Protein AF-A0A925GYV6-F1 (afdb_monomer)

Sequence (70 aa):
MDDIHLGSLLNAILFASTGLLLLGVAFVFIDRLTPYDLWKEICENRNIALAILLAGLSIAVALIISAAVH

pLDDT: mean 84.3, std 8.84, range [52.31, 93.19]

Mean predicted aligned error: 6.81 Å

Foldseek 3Di:
DPPPVVVVVVVVVVLVVVLVVQLVVVLVVVCVVPPDNLCCCCPPVVPVVSVVVSVVSSVVSSVVSVVVSD

Structure (mmCIF, N/CA/C/O backbone):
data_AF-A0A925GYV6-F1
#
_entry.id   AF-A0A925GYV6-F1
#
loop_
_atom_site.group_PDB
_atom_site.id
_atom_site.type_symbol
_atom_site.label_atom_id
_atom_site.label_alt_id
_atom_site.label_comp_id
_atom_site.label_asym_id
_atom_site.label_entity_id
_atom_site.label_seq_id
_atom_site.pdbx_PDB_ins_code
_atom_site.Cartn_x
_atom_site.Cartn_y
_atom_site.Cartn_z
_atom_site.occupancy
_atom_site.B_iso_or_equiv
_atom_site.auth_seq_id
_atom_site.auth_comp_id
_atom_site.auth_asym_id
_atom_site.auth_atom_id
_atom_site.pdbx_PDB_model_num
ATOM 1 N N . MET A 1 1 ? 29.833 15.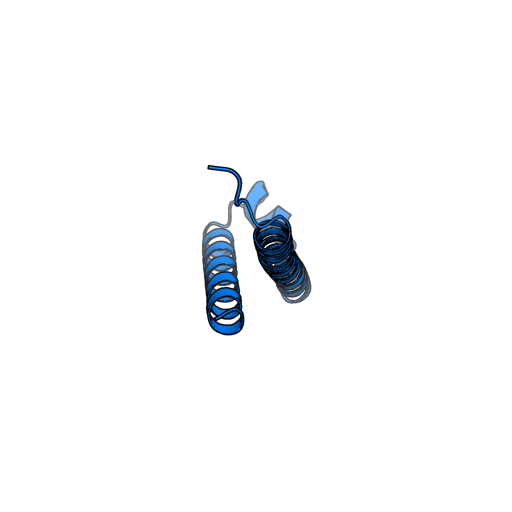148 -18.813 1.00 52.31 1 MET A N 1
ATOM 2 C CA . MET A 1 1 ? 28.770 15.767 -17.997 1.00 52.31 1 MET A CA 1
ATOM 3 C C . MET A 1 1 ? 27.589 16.016 -18.923 1.00 52.31 1 MET A C 1
ATOM 5 O O . MET A 1 1 ? 27.323 17.168 -19.181 1.00 52.31 1 MET A O 1
ATOM 9 N N . ASP A 1 2 ? 26.970 14.970 -19.484 1.00 57.47 2 ASP A N 1
ATOM 10 C CA . ASP A 1 2 ? 25.671 15.034 -20.194 1.00 57.47 2 ASP A CA 1
ATOM 11 C C . ASP A 1 2 ? 25.210 13.607 -20.556 1.00 57.47 2 ASP A C 1
ATOM 13 O O . ASP A 1 2 ? 24.858 13.295 -21.687 1.00 57.47 2 ASP A O 1
ATOM 17 N N . ASP A 1 3 ? 25.236 12.702 -19.576 1.00 62.22 3 ASP A N 1
ATOM 18 C CA . ASP A 1 3 ? 24.903 11.287 -19.790 1.00 62.22 3 ASP A CA 1
ATOM 19 C C . ASP A 1 3 ? 23.836 10.845 -18.786 1.00 62.22 3 ASP A C 1
ATOM 21 O O . ASP A 1 3 ? 23.858 9.747 -18.228 1.00 62.22 3 ASP A O 1
ATOM 25 N N . ILE A 1 4 ? 22.866 11.727 -18.531 1.00 62.06 4 ILE A N 1
ATOM 26 C CA . ILE A 1 4 ? 21.577 11.266 -18.037 1.00 62.06 4 ILE A CA 1
ATOM 27 C C . ILE A 1 4 ? 20.989 10.453 -19.182 1.00 62.06 4 ILE A C 1
ATOM 29 O O . ILE A 1 4 ? 20.367 10.991 -20.097 1.00 62.06 4 ILE A O 1
ATOM 33 N N . HIS A 1 5 ? 21.218 9.142 -19.152 1.00 66.69 5 HIS A N 1
ATOM 34 C CA . HIS A 1 5 ? 20.502 8.208 -19.996 1.00 66.69 5 HIS A CA 1
ATOM 35 C C . HIS A 1 5 ? 19.022 8.376 -19.655 1.00 66.69 5 HIS A C 1
ATOM 37 O O . HIS A 1 5 ? 18.534 7.794 -18.687 1.00 66.69 5 HIS A O 1
ATOM 43 N N . LEU A 1 6 ? 18.312 9.210 -20.421 1.00 76.12 6 LEU A N 1
ATOM 44 C CA . LEU A 1 6 ? 16.883 9.460 -20.237 1.00 76.12 6 LEU A CA 1
ATOM 45 C C . LEU A 1 6 ? 16.118 8.132 -20.152 1.00 76.12 6 LEU A C 1
ATOM 47 O O . LEU A 1 6 ? 15.167 8.028 -19.390 1.00 76.12 6 LEU A O 1
ATOM 51 N N . GLY A 1 7 ? 16.591 7.099 -20.861 1.00 76.81 7 GLY A N 1
ATOM 52 C CA . GLY A 1 7 ? 16.080 5.731 -20.764 1.00 76.81 7 GLY A CA 1
ATOM 53 C C . GLY A 1 7 ? 16.218 5.095 -19.374 1.00 76.81 7 GLY A C 1
ATOM 54 O O . GLY A 1 7 ? 15.287 4.441 -18.918 1.00 76.81 7 GLY A O 1
ATOM 55 N N . SER A 1 8 ? 17.321 5.321 -18.658 1.00 81.88 8 SER A N 1
ATOM 56 C CA . SER A 1 8 ? 17.517 4.821 -17.289 1.00 81.88 8 SER A CA 1
ATOM 57 C C . SER A 1 8 ? 16.633 5.553 -16.279 1.00 81.88 8 SER A C 1
ATOM 59 O O . SER A 1 8 ? 16.069 4.916 -15.392 1.00 81.88 8 SER A O 1
ATOM 61 N N . LEU A 1 9 ? 16.456 6.872 -16.432 1.00 84.62 9 LEU A N 1
ATOM 62 C CA . LEU A 1 9 ? 15.495 7.628 -15.620 1.00 84.62 9 LEU A CA 1
ATOM 63 C C . LEU A 1 9 ? 14.054 7.192 -15.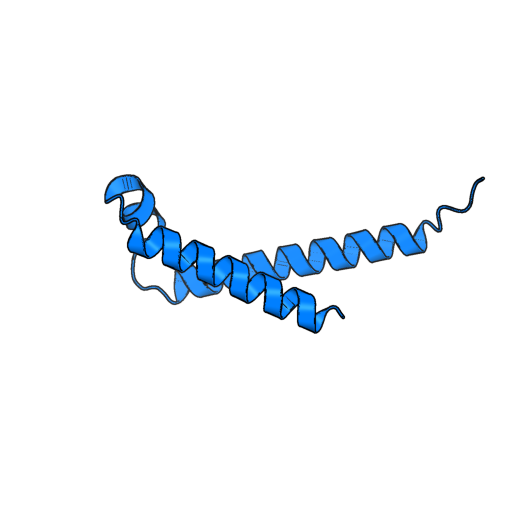896 1.00 84.62 9 LEU A C 1
ATOM 65 O O . LEU A 1 9 ? 13.280 7.012 -14.959 1.00 84.62 9 LEU A O 1
ATOM 69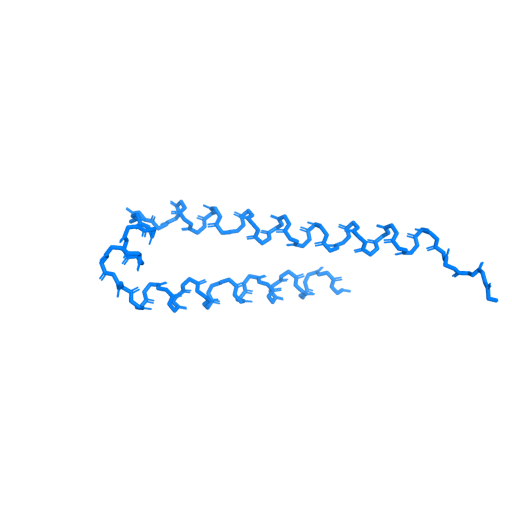 N N . LEU A 1 10 ? 13.702 6.991 -17.169 1.00 85.75 10 LEU A N 1
ATOM 70 C CA . LEU A 1 10 ? 12.377 6.526 -17.566 1.00 85.75 10 LEU A CA 1
ATOM 71 C C . LEU A 1 10 ? 12.084 5.148 -16.961 1.00 85.75 10 LEU A C 1
ATOM 73 O O . LEU A 1 10 ? 11.034 4.966 -16.353 1.00 85.75 10 LEU A O 1
ATOM 77 N N . ASN A 1 11 ? 13.035 4.213 -17.041 1.00 85.38 11 ASN A N 1
ATOM 78 C CA . ASN A 1 11 ? 12.909 2.909 -16.394 1.00 85.38 11 ASN A CA 1
ATOM 79 C C . ASN A 1 11 ? 12.763 3.037 -14.875 1.00 85.38 11 ASN A C 1
ATOM 81 O O . ASN A 1 11 ? 11.863 2.425 -14.310 1.00 85.38 11 ASN A O 1
ATOM 85 N N . ALA A 1 12 ? 13.585 3.851 -14.207 1.00 87.50 12 ALA A N 1
ATOM 86 C CA . ALA A 1 12 ? 13.486 4.044 -12.759 1.00 87.50 12 ALA A CA 1
ATOM 87 C C . ALA A 1 12 ? 12.098 4.557 -12.335 1.00 87.50 12 ALA A C 1
ATOM 89 O O . ALA A 1 12 ? 11.517 4.051 -11.376 1.00 87.50 12 ALA A O 1
ATOM 90 N N . ILE A 1 13 ? 11.531 5.511 -13.080 1.00 89.19 13 ILE A N 1
ATOM 91 C CA . ILE A 1 13 ? 10.184 6.042 -12.830 1.00 89.19 13 ILE A CA 1
ATOM 92 C C . ILE A 1 13 ? 9.115 4.973 -13.088 1.00 89.19 13 ILE A C 1
ATOM 94 O O . ILE A 1 13 ? 8.173 4.844 -12.305 1.00 89.19 13 ILE A O 1
ATOM 98 N N . LEU A 1 14 ? 9.251 4.184 -14.155 1.00 88.81 14 LEU A N 1
ATOM 99 C CA . LEU A 1 14 ? 8.326 3.091 -14.464 1.00 88.81 14 LEU A CA 1
ATOM 100 C C . LEU A 1 14 ? 8.336 2.012 -13.373 1.00 88.81 14 LEU A C 1
ATOM 102 O O . LEU A 1 14 ? 7.273 1.599 -12.916 1.00 88.81 14 LEU A O 1
ATOM 106 N N . PHE A 1 15 ? 9.509 1.605 -12.887 1.00 86.56 15 PHE A N 1
ATOM 107 C CA . PHE A 1 15 ? 9.617 0.644 -11.787 1.00 86.56 15 PHE A CA 1
ATOM 10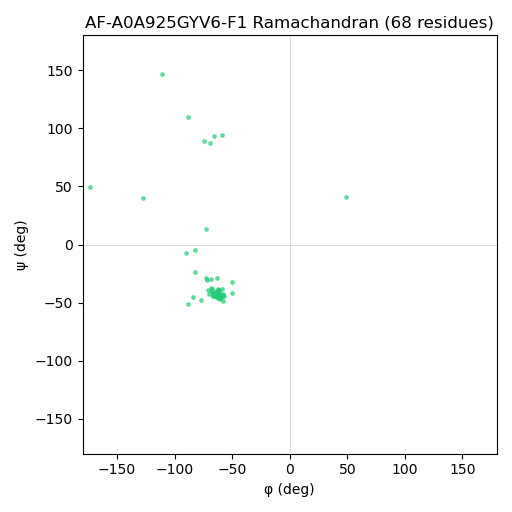8 C C . PHE A 1 15 ? 9.086 1.214 -10.466 1.00 86.56 15 PHE A C 1
ATOM 110 O O . PHE A 1 15 ? 8.304 0.549 -9.787 1.00 86.56 15 PHE A O 1
ATOM 117 N N . ALA A 1 16 ? 9.431 2.460 -10.126 1.00 88.25 16 ALA A N 1
ATOM 118 C CA . ALA A 1 16 ? 8.941 3.112 -8.912 1.00 88.25 16 ALA A CA 1
ATOM 119 C C . ALA A 1 16 ? 7.411 3.276 -8.919 1.00 88.25 16 ALA A C 1
ATOM 121 O O . ALA A 1 16 ? 6.744 2.970 -7.930 1.00 88.25 16 ALA A O 1
ATOM 122 N N . SER A 1 17 ? 6.839 3.711 -10.045 1.00 90.62 17 SER A N 1
ATOM 123 C CA . SER A 1 17 ? 5.385 3.848 -10.197 1.00 90.62 17 SER A CA 1
ATOM 124 C C . SER A 1 17 ? 4.669 2.499 -10.192 1.00 90.62 17 SER A C 1
ATOM 126 O O . SER A 1 17 ? 3.621 2.382 -9.565 1.00 90.62 17 SER A O 1
ATOM 128 N N . THR A 1 18 ? 5.248 1.462 -10.800 1.00 89.38 18 THR A N 1
ATOM 129 C CA . THR A 1 18 ? 4.700 0.098 -10.751 1.00 89.38 18 THR A CA 1
ATOM 130 C C . THR A 1 18 ? 4.665 -0.434 -9.319 1.00 89.38 18 THR A C 1
ATOM 132 O O . THR A 1 18 ? 3.638 -0.954 -8.885 1.00 89.38 18 THR A O 1
ATOM 135 N N . GLY A 1 19 ? 5.743 -0.250 -8.551 1.00 86.75 19 GLY A N 1
ATOM 136 C CA . GLY A 1 19 ? 5.779 -0.633 -7.138 1.00 86.75 19 GLY A CA 1
ATOM 137 C C . GLY A 1 19 ? 4.742 0.118 -6.298 1.00 86.75 19 GLY A C 1
ATOM 138 O O . GLY A 1 19 ? 4.046 -0.488 -5.484 1.00 86.75 19 GLY A O 1
ATOM 139 N N . LEU A 1 20 ? 4.574 1.421 -6.545 1.00 89.75 20 LEU A N 1
ATOM 140 C CA . LEU A 1 20 ? 3.558 2.233 -5.875 1.00 89.75 20 LEU A CA 1
ATOM 141 C C . LEU A 1 20 ? 2.130 1.785 -6.224 1.00 89.75 20 LEU A C 1
ATOM 143 O O . LEU A 1 20 ? 1.277 1.700 -5.341 1.00 89.75 20 LEU A O 1
ATOM 147 N N . LEU A 1 21 ? 1.870 1.464 -7.494 1.00 92.19 21 LEU A N 1
ATOM 148 C CA . LEU A 1 21 ? 0.578 0.943 -7.942 1.00 92.19 21 LEU A CA 1
ATOM 149 C C . LEU A 1 21 ? 0.266 -0.409 -7.295 1.00 92.19 21 LEU A C 1
ATOM 151 O O . LEU A 1 21 ? -0.842 -0.602 -6.800 1.00 92.19 21 LEU A O 1
ATOM 155 N N . LEU A 1 22 ? 1.240 -1.321 -7.244 1.00 90.44 22 LEU A N 1
ATOM 156 C CA . LEU A 1 22 ? 1.088 -2.620 -6.586 1.00 90.44 22 LEU A CA 1
ATOM 157 C C . LEU A 1 22 ? 0.788 -2.472 -5.091 1.00 90.44 22 LEU A C 1
ATOM 159 O O . LEU A 1 22 ? -0.108 -3.146 -4.583 1.00 90.44 22 LEU A O 1
ATOM 163 N N . LEU A 1 23 ? 1.480 -1.559 -4.404 1.00 89.44 23 LEU A N 1
ATOM 164 C CA . LEU A 1 23 ? 1.215 -1.248 -2.999 1.00 89.44 23 LEU A CA 1
ATOM 165 C C . LEU A 1 23 ? -0.225 -0.743 -2.805 1.00 89.44 23 LEU A C 1
ATOM 167 O O . LEU A 1 23 ? -0.927 -1.208 -1.908 1.00 89.44 23 LEU A O 1
ATOM 171 N N . GLY A 1 24 ? -0.687 0.167 -3.668 1.00 89.19 24 GLY A N 1
ATOM 172 C CA . GLY A 1 24 ? -2.055 0.689 -3.623 1.00 89.19 24 GLY A CA 1
ATOM 173 C C . GLY A 1 24 ? -3.113 -0.387 -3.874 1.00 89.19 24 GLY A C 1
ATOM 174 O O . GLY A 1 24 ? -4.099 -0.471 -3.144 1.00 89.19 24 GLY A O 1
ATOM 175 N N . VAL A 1 25 ? -2.892 -1.260 -4.861 1.00 90.44 25 VAL A N 1
ATOM 176 C CA . VAL A 1 25 ? -3.796 -2.385 -5.153 1.00 90.44 25 VAL A CA 1
ATOM 177 C C . VAL A 1 25 ? -3.865 -3.356 -3.978 1.00 90.44 25 VAL A C 1
ATOM 179 O O . VAL A 1 25 ? -4.956 -3.786 -3.608 1.00 90.44 25 VAL A O 1
ATOM 182 N N . ALA A 1 26 ? -2.728 -3.679 -3.361 1.00 87.88 26 ALA A N 1
ATOM 183 C CA . ALA A 1 26 ? -2.690 -4.539 -2.186 1.00 87.88 26 ALA A CA 1
ATOM 184 C C . ALA A 1 26 ? -3.455 -3.927 -1.003 1.00 87.88 26 ALA A C 1
ATOM 186 O O . ALA A 1 26 ? -4.180 -4.642 -0.316 1.00 87.88 26 ALA A O 1
ATOM 187 N N . PHE A 1 27 ? -3.358 -2.610 -0.802 1.00 85.12 27 PHE A N 1
ATOM 188 C CA . PHE A 1 27 ? -4.112 -1.909 0.236 1.00 85.12 27 PHE A CA 1
ATOM 189 C C . PHE A 1 27 ? -5.626 -2.007 0.010 1.00 85.12 27 PHE A C 1
ATOM 191 O O . PHE A 1 27 ? -6.358 -2.353 0.931 1.00 85.12 27 PHE A O 1
ATOM 198 N N . VAL A 1 28 ? -6.095 -1.798 -1.227 1.00 86.25 28 VAL A N 1
ATOM 199 C CA . VAL A 1 28 ? -7.514 -1.985 -1.586 1.00 86.25 28 VAL A CA 1
ATOM 200 C C . VAL A 1 28 ? -7.950 -3.438 -1.388 1.00 86.25 28 VAL A C 1
ATOM 202 O O . VAL A 1 28 ? -9.062 -3.703 -0.935 1.00 86.25 28 VAL A O 1
ATOM 205 N N . PHE A 1 29 ? -7.077 -4.396 -1.701 1.00 87.69 29 PHE A N 1
ATOM 206 C CA . PHE A 1 29 ? -7.342 -5.809 -1.447 1.00 87.69 29 PHE A CA 1
ATOM 207 C C . PHE A 1 29 ? -7.510 -6.100 0.044 1.00 87.69 29 PHE A C 1
ATOM 209 O O . PHE A 1 29 ? -8.447 -6.803 0.405 1.00 87.69 29 PHE A O 1
ATOM 216 N N . ILE A 1 30 ? -6.641 -5.553 0.897 1.00 85.25 30 ILE A N 1
ATOM 217 C CA . ILE A 1 30 ? -6.713 -5.699 2.357 1.00 85.25 30 ILE A CA 1
ATOM 218 C C . ILE A 1 30 ? -7.985 -5.051 2.901 1.00 85.25 30 ILE A C 1
ATOM 220 O O . ILE A 1 30 ? -8.680 -5.675 3.700 1.00 85.25 30 ILE A O 1
ATOM 224 N N . ASP A 1 31 ? -8.317 -3.843 2.445 1.00 84.81 31 ASP A N 1
ATOM 225 C CA . ASP A 1 31 ? -9.540 -3.135 2.832 1.00 84.81 31 ASP A CA 1
ATOM 226 C C . ASP A 1 31 ? -10.781 -3.964 2.487 1.00 84.81 31 ASP A C 1
ATOM 228 O O . ASP A 1 31 ? -11.644 -4.185 3.325 1.00 84.81 31 ASP A O 1
ATOM 232 N N . ARG A 1 32 ? -10.809 -4.573 1.297 1.00 81.81 32 ARG A N 1
ATOM 233 C CA . ARG A 1 32 ? -11.902 -5.464 0.891 1.00 81.81 32 ARG A CA 1
ATOM 234 C C . ARG A 1 32 ? -11.909 -6.809 1.626 1.00 81.81 32 ARG A C 1
ATOM 236 O O . ARG A 1 32 ? -12.972 -7.408 1.779 1.00 81.81 32 ARG A O 1
ATOM 243 N N . LEU A 1 33 ? -10.745 -7.320 2.031 1.00 82.50 33 LEU A N 1
ATOM 244 C CA . LEU A 1 33 ? -10.634 -8.563 2.801 1.00 82.50 33 LEU A CA 1
ATOM 245 C C . LEU A 1 33 ? -11.099 -8.373 4.245 1.00 82.50 33 LEU A C 1
ATOM 247 O O . LEU A 1 33 ? -11.547 -9.329 4.875 1.00 82.50 33 L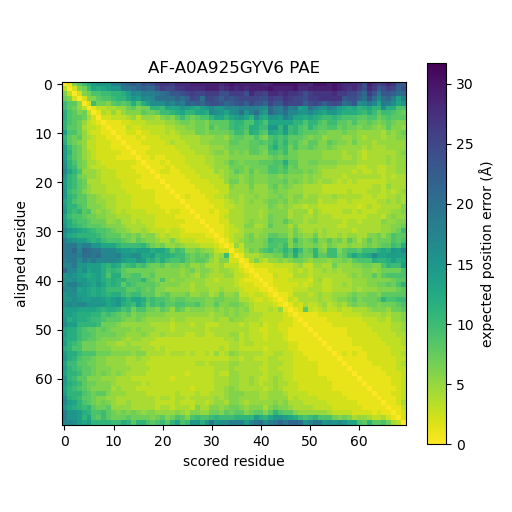EU A O 1
ATOM 251 N N . THR A 1 34 ? -10.955 -7.156 4.766 1.00 81.69 34 THR A N 1
ATOM 252 C CA . THR A 1 34 ? -11.331 -6.809 6.128 1.00 81.69 34 THR A CA 1
ATOM 253 C C . THR A 1 34 ? -12.800 -6.379 6.111 1.00 81.69 34 THR A C 1
ATOM 255 O O . THR A 1 34 ? -13.114 -5.318 5.593 1.00 81.69 34 THR A O 1
ATOM 258 N N . P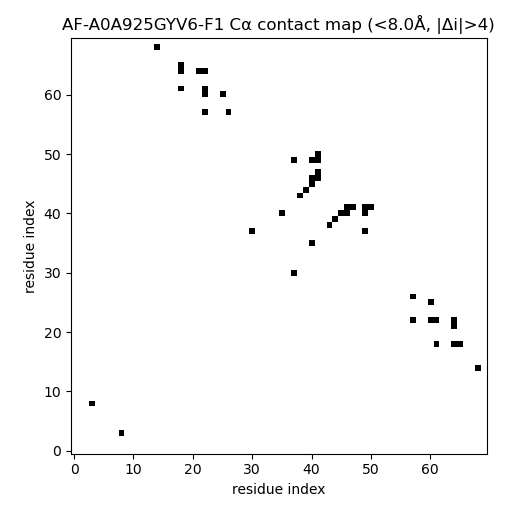RO A 1 35 ? -13.746 -7.158 6.662 1.00 69.88 35 PRO A N 1
ATOM 259 C CA . PRO A 1 35 ? -15.180 -6.845 6.589 1.00 69.88 35 PRO A CA 1
ATOM 260 C C . PRO A 1 35 ? -15.613 -5.672 7.495 1.00 69.88 35 PRO A C 1
ATOM 262 O O . PRO A 1 35 ? -16.803 -5.496 7.744 1.00 69.88 35 PRO A O 1
ATOM 265 N N . TYR A 1 36 ? -14.658 -4.907 8.019 1.00 70.19 36 TYR A N 1
ATOM 266 C CA . TYR A 1 36 ? -14.861 -3.765 8.902 1.00 70.19 36 TYR A CA 1
ATOM 267 C C . TYR A 1 36 ? -14.497 -2.478 8.166 1.00 70.19 36 TYR A C 1
ATOM 269 O O . TYR A 1 36 ? -13.556 -2.467 7.376 1.00 70.19 36 TYR A O 1
ATOM 277 N N . ASP A 1 37 ? -15.193 -1.384 8.475 1.00 77.06 37 ASP A N 1
ATOM 278 C CA . ASP A 1 37 ? -14.816 -0.055 7.998 1.00 77.06 37 ASP A CA 1
ATOM 279 C C . ASP A 1 37 ? -13.509 0.380 8.683 1.00 77.06 37 ASP A C 1
ATOM 281 O O . ASP A 1 37 ? -13.526 1.070 9.705 1.00 77.06 37 ASP A O 1
ATOM 285 N N . LEU A 1 38 ? -12.359 0.010 8.104 1.00 79.00 38 LEU A N 1
ATOM 286 C CA . LEU A 1 38 ? -11.025 0.338 8.628 1.00 79.00 38 LEU A CA 1
ATOM 287 C C . LEU A 1 38 ? -10.894 1.828 8.950 1.00 79.00 38 LEU A C 1
ATOM 289 O O . LEU A 1 38 ? -10.367 2.202 9.998 1.00 79.00 38 LEU A O 1
ATOM 293 N N . TRP A 1 39 ? -11.423 2.68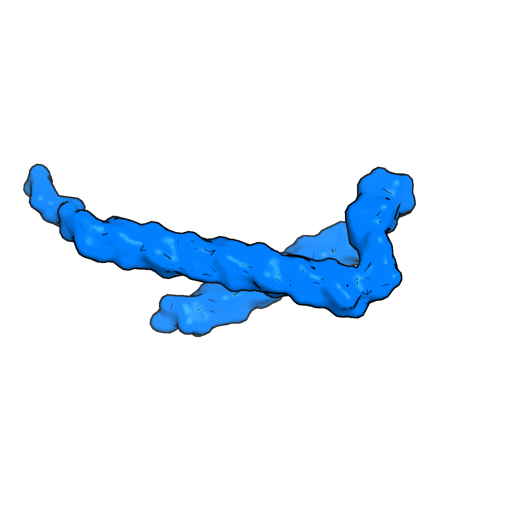4 8.075 1.00 79.50 39 TRP A N 1
ATOM 294 C CA . TRP A 1 39 ? -11.420 4.128 8.277 1.00 79.50 39 TRP A CA 1
ATOM 295 C C . TRP A 1 39 ? -12.170 4.538 9.547 1.00 79.50 39 TRP A C 1
ATOM 297 O O . TRP A 1 39 ? -11.673 5.338 10.340 1.00 79.50 39 TRP A O 1
ATOM 307 N N . LYS A 1 40 ? -13.349 3.957 9.773 1.00 83.88 40 LYS A N 1
ATOM 308 C CA . LYS A 1 40 ? -14.189 4.256 10.931 1.00 83.88 40 LYS A CA 1
ATOM 309 C C . LYS A 1 40 ? -13.557 3.724 12.214 1.00 83.88 40 LYS A C 1
ATOM 311 O O . LYS A 1 40 ? -13.481 4.440 13.211 1.00 83.88 40 LYS A O 1
ATOM 316 N N . GLU A 1 41 ? -13.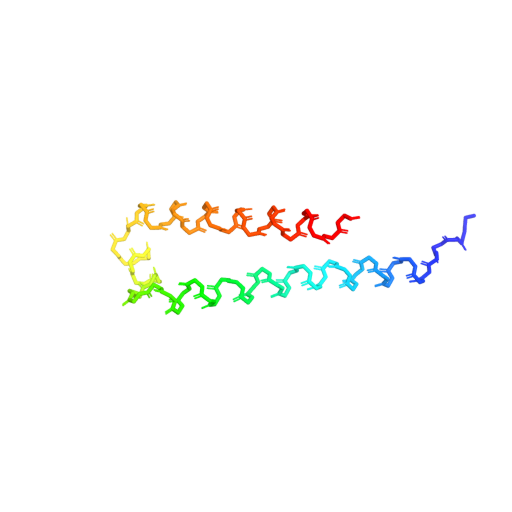011 2.510 12.184 1.00 84.81 41 GLU A N 1
ATOM 317 C CA . GLU A 1 41 ? -12.334 1.941 13.345 1.00 84.81 41 GLU A CA 1
ATOM 318 C C . GLU A 1 41 ? -11.073 2.720 13.745 1.00 84.81 41 GLU A C 1
ATOM 320 O O . GLU A 1 41 ? -10.818 2.916 14.934 1.00 84.81 41 GLU A O 1
ATOM 325 N N . ILE A 1 42 ? -10.277 3.165 12.770 1.00 85.19 42 ILE A N 1
ATOM 326 C CA . ILE A 1 42 ? -9.015 3.866 13.024 1.00 85.19 42 ILE A CA 1
ATOM 327 C C . ILE A 1 42 ? -9.274 5.321 13.433 1.00 85.19 42 ILE A C 1
ATOM 329 O O . ILE A 1 42 ? -8.700 5.783 14.423 1.00 85.19 42 ILE A O 1
ATOM 333 N N . CYS A 1 43 ? -10.131 6.046 12.705 1.00 86.31 43 CYS A N 1
ATOM 334 C CA . CYS A 1 43 ? -10.359 7.473 12.942 1.00 86.31 43 CYS A CA 1
ATOM 335 C C . CYS A 1 43 ? -11.387 7.757 14.045 1.00 86.31 43 CYS A C 1
ATOM 337 O O . CYS A 1 43 ? -11.127 8.617 14.885 1.00 86.31 43 CYS A O 1
ATOM 339 N N . GLU A 1 44 ? -12.531 7.064 14.066 1.00 88.38 44 GLU A N 1
ATOM 340 C CA . GLU A 1 44 ? -13.600 7.324 15.045 1.00 88.38 44 GLU A CA 1
ATOM 341 C C . GLU A 1 44 ? -13.398 6.506 16.322 1.00 88.38 44 GLU A C 1
ATOM 343 O O . GLU A 1 44 ? -13.353 7.069 17.416 1.00 88.38 44 GLU A O 1
ATOM 348 N N . ASN A 1 45 ? -13.203 5.189 16.196 1.00 89.62 45 ASN A N 1
ATOM 349 C CA . ASN A 1 45 ? -13.066 4.306 17.362 1.00 89.62 45 ASN A CA 1
ATOM 350 C C . ASN A 1 45 ? -11.644 4.287 17.952 1.00 89.62 45 ASN A C 1
ATOM 352 O O . ASN A 1 45 ? -11.424 3.653 18.985 1.00 89.62 45 ASN A O 1
ATOM 356 N N . ARG A 1 46 ? -10.673 4.972 17.321 1.00 85.81 46 ARG A N 1
ATOM 357 C CA . ARG A 1 46 ? -9.252 5.008 17.728 1.00 85.81 46 ARG A CA 1
ATOM 358 C C . ARG A 1 46 ? -8.669 3.618 17.992 1.00 85.81 46 ARG A C 1
ATOM 360 O O . ARG A 1 46 ? -7.898 3.415 18.933 1.00 85.81 46 ARG A O 1
ATOM 367 N N . ASN A 1 47 ? -9.014 2.645 17.157 1.00 89.25 47 ASN A N 1
ATOM 368 C CA . ASN A 1 47 ? -8.495 1.296 17.297 1.00 89.25 47 ASN A CA 1
ATOM 369 C C . ASN A 1 47 ? -7.027 1.227 16.838 1.00 89.25 47 ASN A C 1
ATOM 371 O O . ASN A 1 47 ? -6.717 0.946 15.678 1.00 89.25 47 ASN A O 1
ATOM 375 N N . ILE A 1 48 ? -6.109 1.471 17.777 1.00 88.88 48 ILE A N 1
ATOM 376 C CA . ILE A 1 48 ? -4.663 1.451 17.523 1.00 88.88 48 ILE A CA 1
ATOM 377 C C . ILE A 1 48 ? -4.185 0.058 17.092 1.00 88.88 48 ILE A C 1
ATOM 379 O O . ILE A 1 48 ? -3.245 -0.039 16.306 1.00 88.88 48 ILE A O 1
ATOM 383 N N . ALA A 1 49 ? -4.843 -1.021 17.531 1.00 89.69 49 ALA A N 1
ATOM 384 C CA . ALA A 1 49 ? -4.466 -2.372 17.118 1.00 89.69 49 ALA A CA 1
ATOM 385 C C . ALA A 1 49 ? -4.636 -2.563 15.602 1.00 89.69 49 ALA A C 1
ATOM 387 O O . ALA A 1 49 ? -3.728 -3.076 14.950 1.00 89.69 49 ALA A O 1
ATOM 388 N N . LEU A 1 50 ? -5.744 -2.080 15.028 1.00 87.75 50 LEU A N 1
ATOM 389 C CA . LEU A 1 50 ? -5.962 -2.115 13.578 1.00 87.75 50 LEU A CA 1
ATOM 390 C C . LEU A 1 50 ? -5.019 -1.175 12.826 1.00 87.75 50 LEU A C 1
ATOM 392 O O . LEU A 1 50 ? -4.519 -1.547 11.769 1.00 87.75 50 LEU A O 1
ATOM 396 N N . ALA A 1 51 ? -4.715 0.001 13.381 1.00 88.31 51 ALA A N 1
ATOM 397 C CA . ALA A 1 51 ? -3.746 0.914 12.776 1.00 88.31 51 ALA A CA 1
ATOM 398 C C . ALA A 1 51 ? -2.340 0.289 12.690 1.00 88.31 51 ALA A C 1
ATOM 400 O O . ALA A 1 51 ? -1.691 0.365 11.647 1.00 88.31 51 ALA A O 1
ATOM 401 N N . ILE A 1 52 ? -1.883 -0.373 13.760 1.00 91.56 52 ILE A N 1
ATOM 402 C CA . ILE A 1 52 ? -0.593 -1.080 13.786 1.00 91.56 52 ILE A CA 1
ATOM 403 C C . ILE A 1 52 ? -0.616 -2.282 12.837 1.00 91.56 52 ILE A C 1
ATOM 405 O O . ILE A 1 52 ? 0.349 -2.491 12.103 1.00 91.56 52 ILE A O 1
ATOM 409 N N . LEU A 1 53 ? -1.710 -3.051 12.813 1.00 89.62 53 LEU A N 1
ATOM 410 C CA . LEU A 1 53 ? -1.877 -4.174 11.890 1.00 89.62 53 LEU A CA 1
ATOM 411 C C . LEU A 1 53 ? -1.760 -3.707 10.432 1.00 89.62 53 LEU A C 1
ATOM 413 O O . LEU A 1 53 ? -0.998 -4.285 9.661 1.00 89.62 53 LEU A O 1
ATOM 417 N N . LEU A 1 54 ? -2.469 -2.635 10.074 1.00 89.25 54 LEU A N 1
ATOM 418 C CA . LEU A 1 54 ? -2.467 -2.056 8.734 1.00 89.25 54 LEU A CA 1
ATOM 419 C C . LEU A 1 54 ? -1.089 -1.500 8.351 1.00 89.25 54 LEU A C 1
ATOM 421 O O . LEU A 1 54 ? -0.632 -1.704 7.225 1.00 89.25 54 LEU A O 1
ATOM 425 N N . ALA A 1 55 ? -0.395 -0.853 9.292 1.00 90.19 55 ALA A N 1
ATOM 426 C CA . ALA A 1 55 ? 0.979 -0.401 9.094 1.00 90.19 55 ALA A CA 1
ATOM 427 C C . ALA A 1 55 ? 1.930 -1.585 8.848 1.00 90.19 55 ALA A C 1
ATOM 429 O O . ALA A 1 55 ? 2.715 -1.559 7.901 1.00 90.19 55 ALA A O 1
ATOM 430 N N . GLY A 1 56 ? 1.822 -2.653 9.645 1.00 93.19 56 GLY A N 1
ATOM 431 C CA . GLY A 1 56 ? 2.626 -3.866 9.486 1.00 93.19 56 GLY A CA 1
ATOM 432 C C . GLY A 1 56 ? 2.369 -4.582 8.160 1.00 93.19 56 GLY A C 1
ATOM 433 O O . GLY A 1 56 ? 3.314 -4.951 7.466 1.00 93.19 56 GLY A O 1
ATOM 434 N N . LEU A 1 57 ? 1.101 -4.710 7.764 1.00 90.25 57 LEU A N 1
ATOM 435 C CA . LEU A 1 57 ? 0.698 -5.245 6.461 1.00 90.25 57 LEU A CA 1
ATOM 436 C C . LEU A 1 57 ? 1.262 -4.416 5.305 1.00 90.25 57 LEU A C 1
ATOM 438 O O . LEU A 1 57 ? 1.805 -4.980 4.358 1.00 90.25 57 LEU A O 1
ATOM 442 N N . SER A 1 58 ? 1.199 -3.087 5.404 1.00 90.31 58 SER A N 1
ATOM 443 C CA . SER A 1 58 ? 1.745 -2.190 4.378 1.00 90.31 58 SER A CA 1
ATOM 444 C C . SER A 1 58 ? 3.258 -2.373 4.215 1.00 90.31 58 SER A C 1
ATOM 446 O O . SER A 1 58 ? 3.754 -2.444 3.091 1.00 90.31 58 SER A O 1
ATOM 448 N N . ILE A 1 59 ? 3.992 -2.523 5.324 1.00 92.50 59 ILE A N 1
ATOM 449 C CA . ILE A 1 59 ? 5.437 -2.796 5.302 1.00 92.50 59 ILE A CA 1
ATOM 450 C C . ILE A 1 59 ? 5.721 -4.180 4.703 1.00 92.50 59 ILE A C 1
ATOM 452 O O . ILE A 1 59 ? 6.610 -4.311 3.864 1.00 92.50 59 ILE A O 1
ATOM 456 N N . ALA A 1 60 ? 4.964 -5.209 5.092 1.00 92.69 60 ALA A N 1
ATOM 457 C CA . ALA A 1 60 ? 5.141 -6.562 4.570 1.00 92.69 60 ALA A CA 1
ATOM 458 C C . ALA A 1 60 ? 4.951 -6.614 3.046 1.00 92.69 60 ALA A C 1
ATOM 460 O O . ALA A 1 60 ? 5.785 -7.175 2.339 1.00 92.69 60 ALA A O 1
ATOM 461 N N . VAL A 1 61 ? 3.902 -5.969 2.526 1.00 91.50 61 VAL A N 1
ATOM 462 C CA . VAL A 1 61 ? 3.663 -5.865 1.080 1.00 91.50 61 VAL A CA 1
ATOM 463 C C . VAL A 1 61 ? 4.797 -5.110 0.388 1.00 91.50 61 VAL A C 1
ATOM 465 O O . VAL A 1 61 ? 5.290 -5.570 -0.640 1.00 91.50 61 VAL A O 1
ATOM 468 N N . ALA A 1 62 ? 5.259 -3.99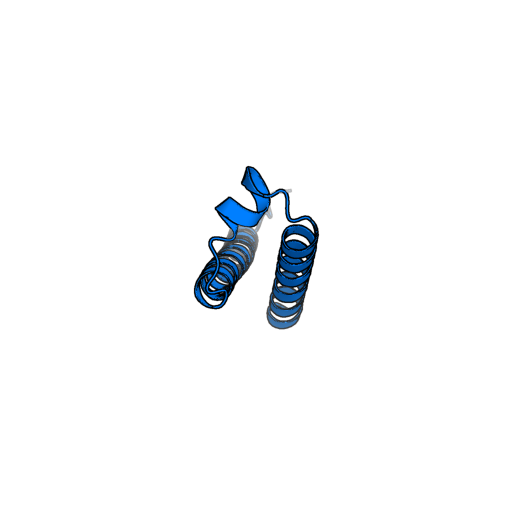2 0.956 1.00 90.06 62 ALA A N 1
ATOM 469 C CA . ALA A 1 62 ? 6.382 -3.241 0.397 1.00 90.06 62 ALA A CA 1
ATOM 470 C C . ALA A 1 62 ? 7.658 -4.098 0.294 1.00 90.06 62 ALA A C 1
ATOM 472 O O . ALA A 1 62 ? 8.372 -4.019 -0.705 1.00 90.06 62 ALA A O 1
ATOM 473 N N . LEU A 1 63 ? 7.922 -4.958 1.283 1.00 92.00 63 LEU A N 1
ATOM 474 C CA . LEU A 1 63 ? 9.054 -5.889 1.259 1.00 92.00 63 LEU A CA 1
ATOM 475 C C . LEU A 1 63 ? 8.892 -6.987 0.202 1.00 92.00 63 LEU A C 1
ATOM 477 O O . LEU A 1 63 ? 9.863 -7.299 -0.481 1.00 92.00 63 LEU A O 1
ATOM 481 N N . ILE A 1 64 ? 7.686 -7.540 0.023 1.00 90.62 64 ILE A N 1
ATOM 482 C CA . ILE A 1 64 ? 7.407 -8.524 -1.039 1.00 90.62 64 ILE A CA 1
ATOM 483 C C . ILE A 1 64 ? 7.643 -7.899 -2.418 1.00 90.62 64 ILE A C 1
ATOM 485 O O . ILE A 1 64 ? 8.296 -8.505 -3.262 1.00 90.62 64 ILE A O 1
ATOM 489 N N . ILE A 1 65 ? 7.156 -6.673 -2.635 1.00 88.25 65 ILE A N 1
ATOM 490 C CA . ILE A 1 65 ? 7.371 -5.938 -3.887 1.00 88.25 65 ILE A CA 1
ATOM 491 C C . ILE A 1 65 ? 8.867 -5.677 -4.093 1.00 88.25 65 ILE A C 1
ATOM 493 O O . ILE A 1 65 ? 9.382 -5.941 -5.172 1.00 88.25 65 ILE A O 1
ATOM 497 N N . SER A 1 66 ? 9.578 -5.218 -3.059 1.00 88.31 66 SER A N 1
ATOM 498 C CA . SER A 1 66 ? 11.029 -4.997 -3.114 1.00 88.31 66 SER A CA 1
ATOM 499 C C . SER A 1 66 ? 11.794 -6.267 -3.505 1.00 88.31 66 SER A C 1
ATOM 501 O O . SER A 1 66 ? 12.651 -6.226 -4.383 1.00 88.31 66 SER A O 1
ATOM 503 N N . ALA A 1 67 ? 11.435 -7.413 -2.918 1.00 88.62 67 ALA A N 1
ATOM 504 C CA . ALA A 1 67 ? 12.042 -8.704 -3.233 1.00 88.62 67 ALA A CA 1
ATOM 505 C C . ALA A 1 67 ? 11.707 -9.209 -4.647 1.00 88.62 67 ALA A C 1
ATOM 507 O O . ALA A 1 67 ? 12.503 -9.932 -5.231 1.00 88.62 67 ALA A O 1
ATOM 508 N N . ALA A 1 68 ? 10.543 -8.845 -5.192 1.00 85.12 68 ALA A N 1
ATOM 509 C CA . ALA A 1 68 ? 10.124 -9.225 -6.541 1.00 85.12 68 ALA A CA 1
ATOM 510 C C . ALA A 1 68 ? 10.709 -8.324 -7.645 1.00 85.12 68 ALA A C 1
ATOM 512 O O . ALA A 1 68 ? 10.758 -8.735 -8.801 1.00 85.12 68 ALA A O 1
ATOM 513 N N . VAL A 1 69 ? 11.095 -7.089 -7.304 1.00 79.25 69 VAL A N 1
ATOM 514 C CA . VAL A 1 69 ? 11.688 -6.103 -8.227 1.00 79.25 69 VAL A CA 1
ATOM 515 C C . VAL A 1 69 ? 13.225 -6.213 -8.275 1.00 79.25 69 VAL A C 1
ATOM 517 O O . VAL A 1 69 ? 13.850 -5.564 -9.114 1.00 79.25 69 VAL A O 1
ATOM 520 N N . HIS A 1 70 ? 13.829 -7.039 -7.410 1.00 61.19 70 HIS A N 1
ATOM 521 C CA . HIS A 1 70 ? 15.245 -7.419 -7.476 1.00 61.19 70 HIS A CA 1
ATOM 522 C C . HIS A 1 70 ? 15.506 -8.433 -8.595 1.00 61.19 70 HIS A C 1
ATOM 524 O O . HIS A 1 70 ? 16.500 -8.235 -9.329 1.00 61.19 70 HIS A O 1
#

Secondary structure (DSSP, 8-state):
-----HHHHHHHHHHHHHHHHHHHHHHHHHHHHS-S-HHHHHHTS--HHHHHHHHHHHHHHHHHHHHHH-

Solvent-accessible surface area (backbone atoms only — not comparable to full-atom values): 4084 Å² total; per-residue (Å²): 143,85,76,78,53,62,67,60,54,50,50,51,51,52,52,54,50,50,52,51,50,51,52,52,53,50,49,54,50,50,54,69,71,41,96,58,62,60,67,51,40,41,70,73,67,57,35,58,69,59,49,51,49,52,51,51,50,53,51,52,51,52,49,53,49,54,65,71,74,106

Radius of gyration: 16.84 Å; Cα contacts (8 Å, |Δi|>4): 24; chains: 1; bounding box: 44×25×38 Å